Protein AF-G2KRS4-F1 (afdb_monomer)

Mean predicted aligned error: 3.56 Å

Organism: Micavibrio aeruginosavorus (strain ARL-13) (NCBI:txid856793)

Sequence (97 aa):
MRYNSTIKNMEFYDGVNWYGFGLGLGLGGCPSSSEGTMEFDGILNTYRLCNGTVWITLIGLPTLALCSKVGAIDYRSNTFMYCDGLLWMNLKGAIVS

Solvent-accessible surface area (backbone atoms only — not comparable to full-atom values): 5243 Å² total; per-residue (Å²): 114,49,68,38,80,87,82,48,43,48,31,37,70,54,86,85,52,38,25,28,48,19,66,58,56,76,58,62,77,34,62,53,91,42,44,70,41,71,48,72,38,82,87,80,39,36,43,29,35,20,54,37,51,30,23,28,36,37,51,46,50,78,50,96,47,75,36,83,53,59,70,42,73,50,77,56,95,69,34,48,28,35,18,50,50,54,32,31,19,36,28,69,38,56,80,48,134

Radius of gyration: 12.83 Å; Cα contacts (8 Å, |Δi|>4): 244; chains: 1; bounding box: 34×32×32 Å

Structure (mmCIF, N/CA/C/O backbone):
data_AF-G2KRS4-F1
#
_entry.id   AF-G2KRS4-F1
#
loop_
_atom_site.group_PDB
_atom_site.id
_atom_site.type_symbol
_atom_site.label_atom_id
_atom_site.label_alt_id
_atom_site.label_comp_id
_atom_site.label_asym_id
_atom_site.label_entity_id
_atom_site.label_seq_id
_atom_site.pdbx_PDB_ins_code
_atom_site.Cartn_x
_atom_site.Cartn_y
_atom_site.Cartn_z
_atom_site.occupancy
_atom_site.B_iso_or_equiv
_atom_site.auth_seq_id
_atom_site.auth_comp_id
_atom_site.auth_asym_id
_atom_site.auth_atom_id
_atom_site.pdbx_PDB_model_num
ATOM 1 N N . MET A 1 1 ? 4.128 -3.676 8.449 1.00 90.19 1 MET A N 1
ATOM 2 C CA . MET A 1 1 ? 4.117 -3.871 6.983 1.00 90.19 1 MET A CA 1
ATOM 3 C C . MET A 1 1 ? 5.500 -4.322 6.538 1.00 90.19 1 MET A C 1
ATOM 5 O O . MET A 1 1 ? 6.463 -3.929 7.188 1.00 90.19 1 MET A O 1
ATOM 9 N N . ARG A 1 2 ? 5.608 -5.120 5.475 1.00 93.25 2 ARG A N 1
ATOM 10 C CA . ARG A 1 2 ? 6.874 -5.462 4.806 1.00 93.25 2 ARG A CA 1
ATOM 11 C C . ARG A 1 2 ? 6.637 -5.658 3.310 1.00 93.25 2 ARG A C 1
ATOM 13 O O . ARG A 1 2 ? 5.506 -5.905 2.905 1.00 93.25 2 ARG A O 1
ATOM 20 N N . TYR A 1 3 ? 7.697 -5.564 2.519 1.00 92.88 3 TYR A N 1
ATOM 21 C CA . TYR A 1 3 ? 7.673 -5.990 1.124 1.00 92.88 3 TYR A CA 1
ATOM 22 C C . TYR A 1 3 ? 8.064 -7.468 1.029 1.00 92.88 3 TYR A C 1
ATOM 24 O O . TYR A 1 3 ? 9.064 -7.881 1.618 1.00 92.88 3 TYR A O 1
ATOM 32 N N . ASN A 1 4 ? 7.286 -8.253 0.289 1.00 92.94 4 ASN A N 1
ATOM 33 C CA . ASN A 1 4 ? 7.566 -9.649 -0.013 1.00 92.94 4 ASN A CA 1
ATOM 34 C C . ASN A 1 4 ? 8.112 -9.761 -1.434 1.00 92.94 4 ASN A C 1
ATOM 36 O O . ASN A 1 4 ? 7.368 -9.648 -2.407 1.00 92.94 4 ASN A O 1
ATOM 40 N N . SER A 1 5 ? 9.413 -10.008 -1.560 1.00 91.50 5 SER A N 1
ATOM 41 C CA . SER A 1 5 ? 10.082 -10.097 -2.859 1.00 91.50 5 SER A CA 1
ATOM 42 C C . SER A 1 5 ? 9.764 -11.377 -3.638 1.00 91.50 5 SER A C 1
ATOM 44 O O . SER A 1 5 ? 10.053 -11.424 -4.834 1.00 91.50 5 SER A O 1
ATOM 46 N N . THR A 1 6 ? 9.159 -12.388 -3.003 1.00 90.75 6 THR A N 1
ATOM 47 C CA . THR A 1 6 ? 8.731 -13.635 -3.658 1.00 90.75 6 THR A CA 1
ATOM 48 C C . THR A 1 6 ? 7.436 -13.422 -4.430 1.00 90.75 6 THR A C 1
ATOM 50 O O . THR A 1 6 ? 7.363 -13.757 -5.608 1.00 90.75 6 THR A O 1
ATOM 53 N N . ILE A 1 7 ? 6.426 -12.820 -3.792 1.00 89.06 7 ILE A N 1
ATOM 54 C CA . ILE A 1 7 ? 5.132 -12.515 -4.434 1.00 89.06 7 ILE A CA 1
ATOM 55 C C . ILE A 1 7 ? 5.065 -11.094 -5.009 1.00 89.06 7 ILE A C 1
ATOM 57 O O . ILE A 1 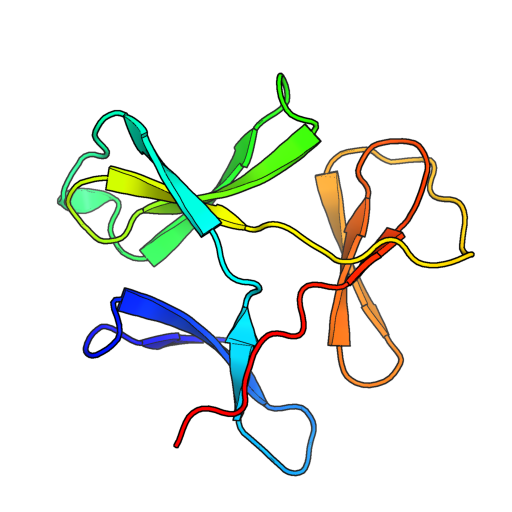7 ? 4.032 -10.691 -5.537 1.00 89.06 7 ILE A O 1
ATOM 61 N N . LYS A 1 8 ? 6.158 -10.333 -4.883 1.00 90.94 8 LYS A N 1
ATOM 62 C CA . LYS A 1 8 ? 6.317 -8.950 -5.346 1.00 90.94 8 LYS A CA 1
ATOM 63 C C . LYS A 1 8 ? 5.187 -8.018 -4.890 1.00 90.94 8 LYS A C 1
ATOM 65 O O . LYS A 1 8 ? 4.661 -7.230 -5.675 1.00 90.94 8 LYS A O 1
ATOM 70 N N . ASN A 1 9 ? 4.805 -8.120 -3.615 1.00 91.19 9 ASN A N 1
ATOM 71 C CA . ASN A 1 9 ? 3.711 -7.341 -3.031 1.00 91.19 9 ASN A CA 1
ATOM 72 C C . ASN A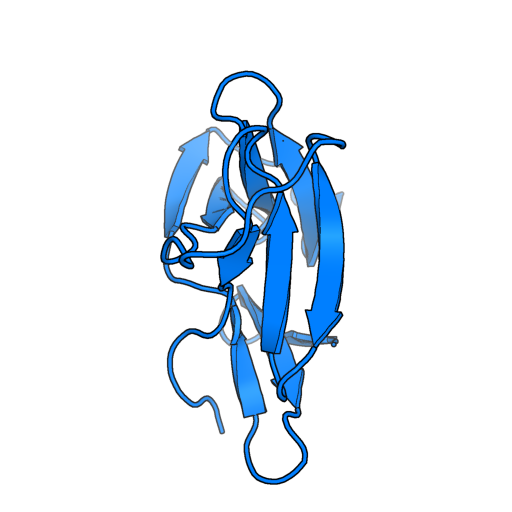 1 9 ? 4.057 -6.824 -1.624 1.00 91.19 9 ASN A C 1
ATOM 74 O O . ASN A 1 9 ? 4.903 -7.389 -0.931 1.00 91.19 9 ASN A O 1
ATOM 78 N N . MET A 1 10 ? 3.385 -5.759 -1.189 1.00 92.75 10 MET A N 1
ATOM 79 C CA . MET A 1 10 ? 3.376 -5.337 0.208 1.00 92.75 10 MET A CA 1
ATOM 80 C C . MET A 1 10 ? 2.444 -6.237 1.009 1.00 92.75 10 MET A C 1
ATOM 82 O O . MET A 1 10 ? 1.372 -6.612 0.543 1.00 92.75 10 MET A O 1
ATOM 86 N N . GLU A 1 11 ? 2.832 -6.550 2.237 1.00 93.75 11 GLU A N 1
ATOM 87 C CA . GLU A 1 11 ? 2.019 -7.320 3.168 1.00 93.75 11 GLU A CA 1
ATOM 88 C C . GLU A 1 11 ? 2.034 -6.709 4.574 1.00 93.75 11 GLU A C 1
ATOM 90 O O . GLU A 1 11 ? 2.971 -6.013 4.993 1.00 93.75 11 GLU A O 1
ATOM 95 N N . PHE A 1 12 ? 0.969 -6.949 5.329 1.00 93.38 12 PHE A N 1
ATOM 96 C CA . PHE A 1 12 ? 0.857 -6.553 6.724 1.00 93.38 12 PHE A CA 1
ATOM 97 C C . PHE A 1 12 ? 0.296 -7.680 7.579 1.00 93.38 12 PHE A C 1
ATOM 99 O O . PHE A 1 12 ? -0.517 -8.478 7.127 1.00 93.38 12 PHE A O 1
ATOM 106 N N . TYR A 1 13 ? 0.736 -7.714 8.833 1.00 93.38 13 TYR A N 1
ATOM 107 C CA . TYR A 1 13 ? 0.218 -8.628 9.835 1.00 93.38 13 TYR A CA 1
ATOM 108 C C . TYR A 1 13 ? -0.925 -7.956 10.586 1.00 93.38 13 TYR A C 1
ATOM 110 O O . TYR A 1 13 ? -0.748 -6.851 11.103 1.00 93.38 13 TYR A O 1
ATOM 118 N N . ASP A 1 14 ? -2.082 -8.609 10.647 1.00 90.69 14 ASP A N 1
ATOM 119 C CA . ASP A 1 14 ? -3.279 -8.059 11.293 1.00 90.69 14 ASP A CA 1
ATOM 120 C C . ASP A 1 14 ? -3.424 -8.457 12.773 1.00 90.69 14 ASP A C 1
ATOM 122 O O . ASP A 1 14 ? -4.421 -8.125 13.413 1.00 90.69 14 ASP A O 1
ATOM 126 N N . GLY A 1 15 ? -2.431 -9.172 13.312 1.00 89.81 15 GLY A N 1
ATOM 127 C CA . GLY A 1 15 ? -2.466 -9.780 14.643 1.00 89.81 15 GLY A CA 1
ATOM 128 C C . GLY A 1 15 ? -2.689 -11.294 14.614 1.00 89.81 15 GLY A C 1
ATOM 129 O O . GLY A 1 15 ? -2.330 -11.958 15.586 1.00 89.81 15 GLY A O 1
ATOM 130 N N . VAL A 1 16 ? -3.206 -11.840 13.506 1.00 92.44 16 VAL A N 1
ATOM 131 C CA . VAL A 1 16 ? -3.494 -13.275 13.333 1.00 92.44 16 VAL A CA 1
ATOM 132 C C . VAL A 1 16 ? -2.888 -13.830 12.045 1.00 92.44 16 VAL A C 1
ATOM 134 O O . VAL A 1 16 ? -2.238 -14.870 12.078 1.00 92.44 16 VAL A O 1
ATOM 137 N N . ASN A 1 17 ? -3.081 -13.152 10.913 1.00 93.69 17 ASN A N 1
ATOM 138 C CA . ASN A 1 17 ? -2.582 -13.591 9.612 1.00 93.69 17 ASN A CA 1
ATOM 139 C C . ASN A 1 17 ? -1.817 -12.468 8.909 1.00 93.69 17 ASN A C 1
ATOM 141 O O . ASN A 1 17 ? -2.024 -11.277 9.169 1.00 93.69 17 ASN A O 1
ATOM 145 N N . TRP A 1 18 ? -0.950 -12.858 7.979 1.00 93.69 18 TRP A N 1
ATOM 146 C CA . TRP A 1 18 ? -0.380 -11.937 7.005 1.00 93.69 18 TRP A CA 1
ATOM 147 C C . TRP A 1 18 ? -1.356 -11.749 5.844 1.00 93.69 18 TRP A C 1
ATOM 149 O O . TRP A 1 18 ? -1.945 -12.703 5.340 1.00 93.69 18 TRP A O 1
ATOM 159 N N . TYR A 1 19 ? -1.545 -10.500 5.434 1.00 93.56 19 TYR A N 1
ATOM 160 C CA . TYR A 1 19 ? -2.381 -10.111 4.307 1.00 93.56 19 TYR A CA 1
ATOM 161 C C . TYR A 1 19 ? -1.548 -9.335 3.305 1.00 93.56 19 TYR A C 1
ATOM 163 O O . TYR A 1 19 ? -0.835 -8.404 3.681 1.00 93.56 19 TYR A O 1
ATOM 171 N N . GLY A 1 20 ? -1.685 -9.679 2.028 1.00 92.62 20 GLY A N 1
ATOM 172 C CA . GLY A 1 20 ? -1.206 -8.830 0.949 1.00 92.62 20 GLY A CA 1
ATOM 173 C C . GLY A 1 20 ? -2.019 -7.539 0.896 1.00 92.62 20 GLY A C 1
ATOM 174 O O . GLY A 1 20 ? -3.195 -7.509 1.268 1.00 92.62 20 GLY A O 1
ATOM 175 N N . PHE A 1 21 ? -1.402 -6.467 0.417 1.00 91.75 21 PHE A N 1
ATOM 176 C CA . PHE A 1 21 ? -2.135 -5.269 0.037 1.00 91.75 21 PHE A CA 1
ATOM 177 C C . PHE A 1 21 ? -3.006 -5.591 -1.190 1.00 91.75 21 PHE A C 1
ATOM 179 O O . PHE A 1 21 ? -2.696 -6.518 -1.948 1.00 91.75 21 PHE A O 1
ATOM 186 N N . GLY A 1 22 ? -4.119 -4.863 -1.335 1.00 81.25 22 GLY A N 1
ATOM 187 C CA . GLY A 1 22 ? -5.147 -5.066 -2.361 1.00 81.25 22 GLY A CA 1
ATOM 188 C C . GLY A 1 22 ? -4.592 -5.327 -3.766 1.00 81.25 22 GLY A C 1
ATOM 189 O O . GLY A 1 22 ? -3.524 -4.838 -4.134 1.00 81.25 22 GLY A O 1
ATOM 190 N N . LEU A 1 23 ? -5.320 -6.132 -4.546 1.00 73.19 23 LEU A N 1
ATOM 191 C CA . LEU A 1 23 ? -4.919 -6.512 -5.902 1.00 73.19 23 LEU A CA 1
ATOM 192 C C . LEU A 1 23 ? -4.891 -5.295 -6.829 1.00 73.19 23 LEU A C 1
ATOM 194 O O . LEU A 1 23 ? -5.652 -4.342 -6.656 1.00 73.19 23 LEU A O 1
ATOM 198 N N . GLY A 1 24 ? -4.020 -5.357 -7.832 1.00 76.50 24 GLY A N 1
ATOM 199 C CA . GLY A 1 24 ? -3.756 -4.225 -8.697 1.00 76.50 24 GLY A CA 1
ATOM 200 C C . GLY A 1 24 ? -3.506 -4.565 -10.148 1.00 76.50 24 GLY A C 1
ATOM 201 O O . GLY A 1 24 ? -3.159 -5.692 -10.494 1.00 76.50 24 GLY A O 1
ATOM 202 N N . LEU A 1 25 ? -3.666 -3.554 -10.996 1.00 81.88 25 LEU A N 1
ATOM 203 C CA . LEU A 1 25 ? -3.310 -3.617 -12.408 1.00 81.88 25 LEU A CA 1
ATOM 204 C C . LEU A 1 25 ? -1.907 -3.040 -12.595 1.00 81.88 25 LEU A C 1
ATOM 206 O O . LEU A 1 25 ? -1.580 -2.001 -12.021 1.00 81.88 25 LEU A O 1
ATOM 210 N N . GLY A 1 26 ? -1.082 -3.719 -13.393 1.00 84.88 26 GLY A N 1
ATOM 211 C CA . GLY A 1 26 ? 0.232 -3.214 -13.781 1.00 84.88 26 GLY A CA 1
ATOM 212 C C . GLY A 1 26 ? 0.098 -2.108 -14.821 1.00 84.88 26 GLY A C 1
ATOM 213 O O . GLY A 1 26 ? -0.339 -2.373 -15.939 1.00 84.88 26 GLY A O 1
ATOM 214 N N . LEU A 1 27 ? 0.472 -0.882 -14.460 1.00 81.12 27 LEU A N 1
ATOM 215 C CA . LEU A 1 27 ? 0.377 0.304 -15.306 1.00 81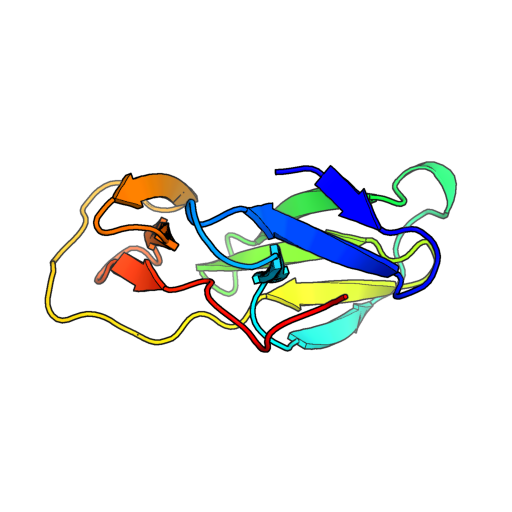.12 27 LEU A CA 1
ATOM 216 C C . LEU A 1 27 ? 1.736 0.999 -15.400 1.00 81.12 27 LEU A C 1
ATOM 218 O O . LEU A 1 27 ? 2.201 1.624 -14.452 1.00 81.12 27 LEU A O 1
ATOM 222 N N . GLY A 1 28 ? 2.351 0.934 -16.581 1.00 84.25 28 GLY A N 1
ATOM 223 C CA . GLY A 1 28 ? 3.625 1.600 -16.849 1.00 84.25 28 GLY A CA 1
ATOM 224 C C . GLY A 1 28 ? 4.827 0.944 -16.160 1.00 84.25 28 GLY A C 1
ATOM 225 O O . GLY A 1 28 ? 4.711 0.216 -15.173 1.00 84.25 28 GLY A O 1
ATOM 226 N N . GLY A 1 29 ? 6.011 1.185 -16.722 1.00 90.81 29 GLY A N 1
ATOM 227 C CA . GLY A 1 29 ? 7.263 0.676 -16.169 1.00 90.81 29 GLY A CA 1
ATOM 228 C C . GLY A 1 29 ? 7.666 1.411 -14.891 1.00 90.81 29 GLY A C 1
ATOM 229 O O . GLY A 1 29 ? 7.459 2.620 -14.777 1.00 90.81 29 GLY A O 1
ATOM 230 N N . CYS A 1 30 ? 8.282 0.692 -13.956 1.00 92.50 30 CYS A N 1
ATOM 231 C CA . CYS A 1 30 ? 8.987 1.282 -12.822 1.00 92.50 30 CYS A CA 1
ATOM 232 C C . CYS A 1 30 ? 10.480 0.923 -12.886 1.00 92.50 30 CYS A C 1
ATOM 234 O O . CYS A 1 30 ? 10.819 -0.170 -13.350 1.00 92.50 30 CYS A O 1
ATOM 236 N N . PRO A 1 31 ? 11.395 1.810 -12.450 1.00 90.56 31 PRO A N 1
ATOM 237 C CA . PRO A 1 31 ? 12.805 1.456 -12.327 1.00 90.56 31 PRO A CA 1
ATOM 238 C C . PRO A 1 31 ? 12.970 0.267 -11.376 1.00 90.56 31 PRO A C 1
ATOM 240 O O . PRO A 1 31 ? 12.384 0.258 -10.295 1.00 90.56 31 PRO A O 1
ATOM 243 N N . SER A 1 32 ? 13.801 -0.715 -11.731 1.00 85.38 32 SER A N 1
ATOM 244 C CA . SER A 1 32 ? 14.050 -1.877 -10.862 1.00 85.38 32 SER A CA 1
ATOM 245 C C . SER A 1 32 ? 14.665 -1.487 -9.515 1.00 85.38 32 SER A C 1
ATOM 247 O O . SER A 1 32 ? 14.388 -2.119 -8.502 1.00 85.38 32 SER A O 1
ATOM 249 N N . SER A 1 33 ? 15.431 -0.392 -9.471 1.00 90.44 33 SER A N 1
ATOM 250 C CA . SER A 1 33 ? 15.953 0.200 -8.234 1.00 90.44 33 SER A CA 1
ATOM 251 C C . SER A 1 33 ? 14.869 0.737 -7.293 1.00 90.44 33 SER A C 1
ATOM 253 O O . SER A 1 33 ? 15.159 1.001 -6.130 1.00 90.44 33 SER A O 1
ATOM 255 N N . SER A 1 34 ? 13.637 0.902 -7.777 1.00 93.12 34 SER A N 1
ATOM 256 C CA . SER A 1 34 ? 12.477 1.330 -6.994 1.00 93.12 34 SER A CA 1
ATOM 257 C C . SER A 1 34 ? 11.619 0.154 -6.517 1.00 93.12 34 SER A C 1
ATOM 259 O O . SER A 1 34 ? 10.554 0.390 -5.949 1.00 93.12 34 SER A O 1
ATOM 261 N N . GLU A 1 35 ? 12.041 -1.100 -6.720 1.00 94.38 35 GLU A N 1
ATOM 262 C CA . GLU A 1 35 ? 11.302 -2.274 -6.244 1.00 94.38 35 GLU A CA 1
ATOM 263 C C . GLU A 1 35 ? 10.946 -2.165 -4.749 1.00 94.38 35 GLU A C 1
ATOM 265 O O . GLU A 1 35 ? 11.770 -1.790 -3.917 1.00 94.38 35 GLU A O 1
ATOM 270 N N . GLY A 1 36 ? 9.695 -2.487 -4.409 1.00 92.88 36 GLY A N 1
ATOM 271 C CA . GLY A 1 36 ? 9.172 -2.396 -3.046 1.00 92.88 36 GLY A CA 1
ATOM 272 C C . GLY A 1 36 ? 8.798 -0.977 -2.607 1.00 92.88 36 GLY A C 1
ATOM 273 O O . GLY A 1 36 ? 8.283 -0.795 -1.504 1.00 92.88 36 GLY A O 1
ATOM 274 N N . THR A 1 37 ? 9.005 0.029 -3.462 1.00 94.19 37 THR A N 1
ATOM 275 C CA . THR A 1 37 ? 8.550 1.401 -3.211 1.00 94.19 37 THR A CA 1
ATOM 276 C C . THR A 1 37 ? 7.050 1.506 -3.435 1.00 94.19 37 THR A C 1
ATOM 278 O O . THR A 1 37 ? 6.534 1.046 -4.454 1.00 94.19 37 THR A O 1
ATOM 281 N N . MET A 1 38 ? 6.364 2.158 -2.500 1.00 93.12 38 MET A N 1
ATOM 282 C CA . MET A 1 38 ? 4.950 2.493 -2.606 1.00 93.12 38 MET A CA 1
ATOM 283 C C . MET A 1 38 ? 4.788 4.013 -2.656 1.00 93.12 38 MET A C 1
ATOM 285 O O . MET A 1 38 ? 5.343 4.722 -1.818 1.00 93.12 38 MET A O 1
ATOM 289 N N . GLU A 1 39 ? 4.012 4.513 -3.613 1.00 93.88 39 GLU A N 1
ATOM 290 C CA . GLU A 1 39 ? 3.775 5.946 -3.794 1.00 93.88 39 GLU A CA 1
ATOM 291 C C . GLU A 1 39 ? 2.318 6.245 -4.138 1.00 93.88 39 GLU A C 1
ATOM 293 O O . GLU A 1 39 ? 1.588 5.381 -4.627 1.00 93.88 39 GLU A O 1
ATOM 298 N N . PHE A 1 40 ? 1.887 7.469 -3.844 1.00 94.19 40 PHE A N 1
ATOM 299 C CA . PHE A 1 40 ? 0.530 7.908 -4.129 1.00 94.19 40 PHE A CA 1
ATOM 300 C C . PHE A 1 40 ? 0.445 8.497 -5.538 1.00 94.19 40 PHE A C 1
ATOM 302 O O . PHE A 1 40 ? 1.168 9.435 -5.873 1.00 94.19 40 PHE A O 1
ATOM 309 N N . ASP A 1 41 ? -0.462 7.964 -6.347 1.00 93.25 41 ASP A N 1
ATOM 310 C CA . ASP A 1 41 ? -0.808 8.486 -7.660 1.00 93.25 41 ASP A CA 1
ATOM 311 C C . ASP A 1 41 ? -1.939 9.510 -7.517 1.00 93.25 41 ASP A C 1
ATOM 313 O O . ASP A 1 41 ? -3.097 9.152 -7.299 1.00 93.25 41 ASP A O 1
ATOM 317 N N . GLY A 1 42 ? -1.601 10.793 -7.643 1.00 91.81 42 GLY A N 1
ATOM 318 C CA . GLY A 1 42 ? -2.566 11.889 -7.532 1.00 91.81 42 GLY A CA 1
ATOM 319 C C . GLY A 1 42 ? -3.534 12.025 -8.711 1.00 91.81 42 GLY A C 1
ATOM 320 O O . GLY A 1 42 ? -4.473 12.807 -8.615 1.00 91.81 42 GLY A O 1
ATOM 321 N N . ILE A 1 43 ? -3.328 11.301 -9.818 1.00 90.62 43 ILE A N 1
ATOM 322 C CA . ILE A 1 43 ? -4.256 11.305 -10.961 1.00 90.62 43 ILE A CA 1
ATOM 323 C C . ILE A 1 43 ? -5.398 10.329 -10.690 1.00 90.62 43 ILE A C 1
ATOM 325 O O . ILE A 1 43 ? -6.565 10.665 -10.880 1.00 90.62 43 ILE A O 1
ATOM 329 N N . LEU A 1 44 ? -5.057 9.120 -10.240 1.00 90.56 44 LEU A N 1
ATOM 330 C CA . LEU A 1 44 ? -6.033 8.072 -9.930 1.00 90.56 44 LEU A CA 1
ATOM 331 C C . LEU A 1 44 ? -6.535 8.126 -8.481 1.00 90.56 44 LEU A C 1
ATOM 333 O O . LEU A 1 44 ? -7.487 7.430 -8.143 1.00 90.56 44 LEU A O 1
ATOM 337 N N . ASN A 1 45 ? -5.907 8.945 -7.634 1.00 93.81 45 ASN A N 1
ATOM 338 C CA . ASN A 1 45 ? -6.102 8.986 -6.187 1.00 93.81 45 ASN A CA 1
ATOM 339 C C . ASN A 1 45 ? -5.941 7.614 -5.513 1.00 93.81 45 ASN A C 1
ATOM 341 O O . ASN A 1 45 ? -6.692 7.248 -4.612 1.00 93.81 45 ASN A O 1
ATOM 345 N N . THR A 1 46 ? -4.945 6.844 -5.945 1.00 93.25 46 THR A N 1
ATOM 346 C CA . THR A 1 46 ? -4.663 5.481 -5.465 1.00 93.25 46 THR A CA 1
ATOM 34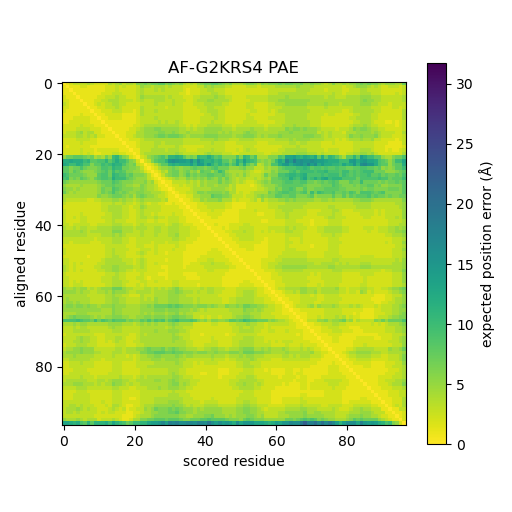7 C C . THR A 1 46 ? -3.194 5.334 -5.106 1.00 93.25 46 THR A C 1
ATOM 349 O O . THR A 1 46 ? -2.350 6.033 -5.657 1.00 93.25 46 THR A O 1
ATOM 352 N N . TYR A 1 47 ? -2.851 4.369 -4.257 1.00 93.94 47 TYR A N 1
ATOM 353 C CA . TYR A 1 47 ? -1.453 3.971 -4.104 1.00 93.94 47 TYR A CA 1
ATOM 354 C C . TYR A 1 47 ? -1.012 3.034 -5.224 1.00 93.94 47 TYR A C 1
ATOM 356 O O . TYR A 1 47 ? -1.809 2.256 -5.733 1.00 93.94 47 TYR A O 1
ATOM 364 N N . ARG A 1 48 ? 0.269 3.073 -5.584 1.00 93.88 48 ARG A N 1
ATOM 365 C CA . ARG A 1 48 ? 0.905 2.113 -6.491 1.00 93.88 48 ARG A CA 1
ATOM 366 C C . ARG A 1 48 ? 2.211 1.589 -5.906 1.00 93.88 48 ARG A C 1
ATOM 368 O O . ARG A 1 48 ? 2.899 2.306 -5.185 1.00 93.88 48 ARG A O 1
ATOM 375 N N . LEU A 1 49 ? 2.534 0.335 -6.204 1.00 94.25 49 LEU A N 1
ATOM 376 C CA . LEU A 1 49 ? 3.710 -0.395 -5.730 1.00 94.25 49 LEU A CA 1
ATOM 377 C C . LEU A 1 49 ? 4.585 -0.801 -6.914 1.00 94.25 49 LEU A C 1
ATOM 379 O O . LEU A 1 49 ? 4.096 -1.439 -7.840 1.00 94.25 49 LEU A O 1
ATOM 383 N N . CYS A 1 50 ? 5.879 -0.499 -6.888 1.00 94.88 50 CYS A N 1
ATOM 384 C CA . CYS A 1 50 ? 6.794 -1.005 -7.908 1.00 94.88 50 CYS A CA 1
ATOM 385 C C . CYS A 1 50 ? 7.186 -2.451 -7.588 1.00 94.88 50 CYS A C 1
ATOM 387 O O . CYS A 1 50 ? 7.793 -2.724 -6.552 1.00 94.88 50 CYS A O 1
ATOM 389 N N . ASN A 1 51 ? 6.884 -3.375 -8.500 1.00 92.62 51 ASN A N 1
ATOM 390 C CA . ASN A 1 51 ? 7.234 -4.795 -8.364 1.00 92.62 51 ASN A CA 1
ATOM 391 C C . ASN A 1 51 ? 8.637 -5.139 -8.914 1.00 92.62 51 ASN A C 1
ATOM 393 O O . ASN A 1 51 ? 8.977 -6.311 -9.065 1.00 92.62 51 ASN A O 1
ATOM 397 N N . GLY A 1 52 ? 9.424 -4.113 -9.260 1.00 92.62 52 GLY A N 1
ATOM 398 C CA . GLY A 1 52 ? 10.741 -4.224 -9.893 1.00 92.62 52 GLY A CA 1
ATOM 399 C C . GLY A 1 52 ? 10.716 -4.163 -11.423 1.00 92.62 52 GLY A C 1
ATOM 400 O O . GLY A 1 52 ? 11.771 -4.172 -12.054 1.00 92.62 52 GLY A O 1
ATOM 401 N N . THR A 1 53 ? 9.537 -4.092 -12.045 1.00 92.69 53 THR A N 1
ATOM 402 C CA . THR A 1 53 ? 9.397 -3.917 -13.503 1.00 92.69 53 THR A CA 1
ATOM 403 C C . THR A 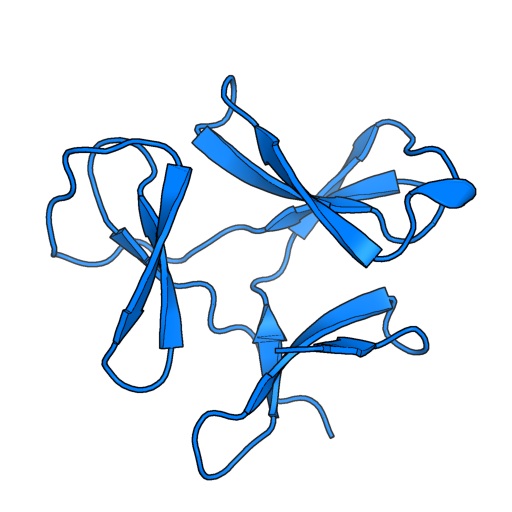1 53 ? 8.265 -2.963 -13.870 1.00 92.69 53 THR A C 1
ATOM 405 O O . THR A 1 53 ? 8.427 -2.128 -14.758 1.00 92.69 53 THR A O 1
ATOM 408 N N . VAL A 1 54 ? 7.124 -3.056 -13.189 1.00 93.81 54 VAL A N 1
ATOM 409 C CA . VAL A 1 54 ? 5.939 -2.223 -13.420 1.00 93.81 54 VAL A CA 1
ATOM 410 C C . VAL A 1 54 ? 5.368 -1.691 -12.109 1.00 93.81 54 VAL A C 1
ATOM 412 O O . VAL A 1 54 ? 5.531 -2.300 -11.047 1.00 93.81 54 VAL A O 1
ATOM 415 N N . TRP A 1 55 ? 4.669 -0.560 -12.188 1.00 93.75 55 TRP A N 1
ATOM 416 C CA . TRP A 1 55 ? 3.860 -0.070 -11.077 1.00 93.75 55 TRP A CA 1
ATOM 417 C C . TRP A 1 55 ? 2.540 -0.837 -11.016 1.00 93.75 55 TRP A C 1
ATOM 419 O O . TRP A 1 55 ? 1.797 -0.884 -11.990 1.00 93.75 55 TRP A O 1
ATOM 429 N N . ILE A 1 56 ? 2.238 -1.431 -9.868 1.00 93.06 56 ILE A N 1
ATOM 430 C CA . ILE A 1 56 ? 0.984 -2.119 -9.575 1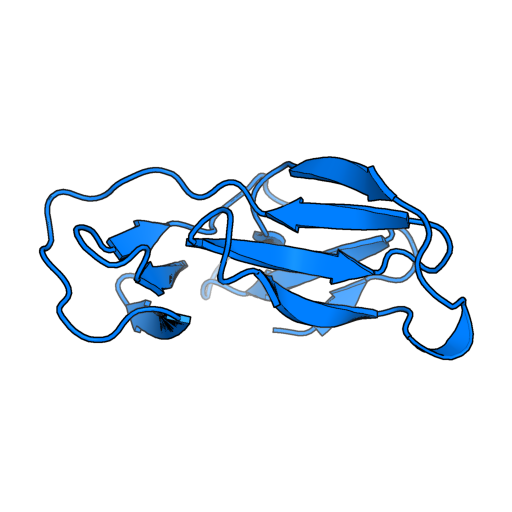.00 93.06 56 ILE A CA 1
ATOM 431 C C . ILE A 1 56 ? 0.095 -1.172 -8.776 1.00 93.06 56 ILE A C 1
ATOM 433 O O . ILE A 1 56 ? 0.417 -0.847 -7.634 1.00 93.06 56 ILE A O 1
ATOM 437 N N . THR A 1 57 ? -1.022 -0.727 -9.346 1.00 93.12 57 THR A N 1
ATOM 438 C CA . THR A 1 57 ? -1.977 0.137 -8.635 1.00 93.12 57 THR A CA 1
ATOM 439 C C . THR A 1 57 ? -2.724 -0.652 -7.569 1.00 93.12 57 THR A C 1
ATOM 441 O O . THR A 1 57 ? -3.463 -1.565 -7.900 1.00 93.12 57 THR A O 1
ATOM 444 N N . LEU A 1 58 ? -2.591 -0.288 -6.301 1.00 92.50 58 LEU A N 1
ATOM 445 C CA . LEU A 1 58 ? -3.274 -0.922 -5.179 1.00 92.50 58 LEU A CA 1
ATOM 446 C C . LEU A 1 58 ? -4.726 -0.440 -5.115 1.00 92.50 58 LEU A C 1
ATOM 448 O O . LEU A 1 58 ? -5.003 0.682 -4.684 1.00 92.50 58 LEU A O 1
ATOM 452 N N . ILE A 1 59 ? -5.656 -1.293 -5.543 1.00 88.12 59 ILE A N 1
ATOM 453 C CA . ILE A 1 59 ? -7.084 -0.972 -5.533 1.00 88.12 59 ILE A CA 1
ATOM 454 C C . ILE A 1 59 ? -7.641 -1.315 -4.152 1.00 88.12 59 ILE A C 1
ATOM 456 O O . ILE A 1 59 ? -7.739 -2.485 -3.776 1.00 88.12 59 ILE A O 1
ATOM 460 N N . GLY A 1 60 ? -7.990 -0.283 -3.384 1.00 89.25 60 GLY A N 1
ATOM 461 C CA . GLY A 1 60 ? -8.669 -0.459 -2.106 1.00 89.25 60 GLY A CA 1
ATOM 462 C C . GLY A 1 60 ? -10.179 -0.648 -2.268 1.00 89.25 60 GLY A C 1
ATOM 463 O O . GLY A 1 60 ? -10.778 -0.195 -3.242 1.00 89.25 60 GLY A 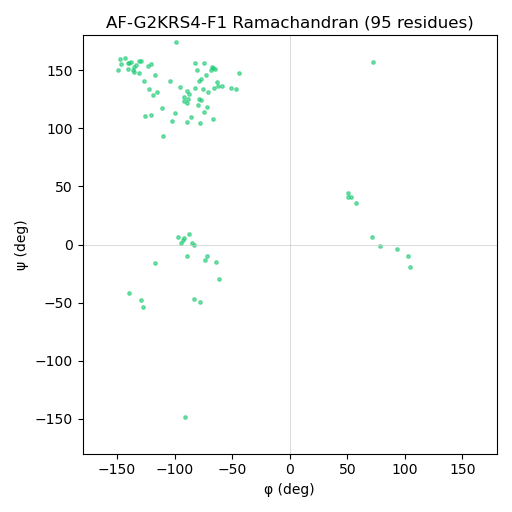O 1
ATOM 464 N N . LEU A 1 61 ? -10.813 -1.289 -1.287 1.00 91.69 61 LEU A N 1
ATOM 465 C CA . LE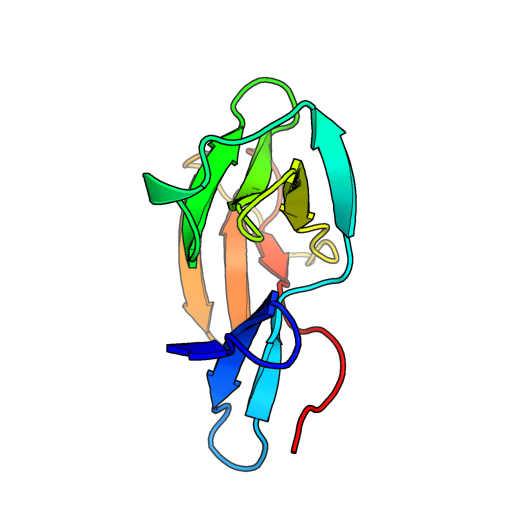U A 1 61 ? -12.274 -1.350 -1.198 1.00 91.69 61 LEU A CA 1
ATOM 466 C C . LEU A 1 61 ? -12.803 -0.131 -0.430 1.00 91.69 61 LEU A C 1
ATOM 468 O O . LEU A 1 61 ? -12.319 0.125 0.676 1.00 91.69 61 LEU A O 1
ATOM 472 N N . PRO A 1 62 ? -13.792 0.611 -0.955 1.00 93.44 62 PRO A N 1
ATOM 473 C CA . PRO A 1 62 ? -14.318 1.782 -0.269 1.00 93.44 62 PRO A CA 1
ATOM 474 C C . PRO A 1 62 ? -14.973 1.399 1.057 1.00 93.44 62 PRO A C 1
ATOM 476 O O . PRO A 1 62 ? -15.683 0.399 1.168 1.00 93.44 62 PRO A O 1
ATOM 479 N N . THR A 1 63 ? -14.740 2.220 2.074 1.00 93.75 63 THR A N 1
ATOM 480 C CA . THR A 1 63 ? -15.450 2.158 3.355 1.00 93.75 63 THR A CA 1
ATOM 481 C C . THR A 1 63 ? -16.562 3.208 3.394 1.00 93.75 63 THR A C 1
ATOM 483 O O . THR A 1 63 ? -16.671 4.048 2.508 1.00 93.75 63 THR A O 1
ATOM 486 N N . LEU A 1 64 ? -17.379 3.201 4.451 1.00 93.75 64 LEU A N 1
ATOM 487 C CA . LEU A 1 64 ? -18.388 4.244 4.693 1.00 93.75 64 LEU A CA 1
ATOM 488 C C . LEU A 1 64 ? -17.823 5.478 5.422 1.00 93.75 64 LEU A C 1
ATOM 490 O O . LEU A 1 64 ? -18.570 6.398 5.747 1.00 93.75 64 LEU A O 1
ATOM 494 N N . ALA A 1 65 ? -16.523 5.494 5.731 1.00 94.69 65 ALA A N 1
ATOM 495 C CA . ALA A 1 65 ? -15.899 6.578 6.474 1.00 94.69 65 ALA A CA 1
ATOM 496 C C . ALA A 1 65 ? -15.346 7.640 5.516 1.00 94.69 65 ALA A C 1
ATOM 498 O O . ALA A 1 65 ? -14.490 7.343 4.682 1.00 94.69 65 ALA A O 1
ATOM 499 N N . LEU A 1 66 ? -15.792 8.887 5.689 1.00 96.56 66 LEU A N 1
ATOM 500 C CA . LEU A 1 66 ? -15.267 10.032 4.947 1.00 96.56 66 LEU A CA 1
ATOM 501 C C . LEU A 1 66 ? -13.824 10.350 5.354 1.00 96.56 66 LEU A C 1
ATOM 503 O O . LEU A 1 66 ? -13.411 10.148 6.503 1.00 96.56 66 LEU A O 1
ATOM 507 N N . CYS A 1 67 ? -13.069 10.894 4.408 1.00 95.88 67 CYS A N 1
ATOM 508 C CA . CYS A 1 67 ? -11.712 11.371 4.620 1.00 95.88 67 CYS A CA 1
ATOM 509 C C . CYS A 1 67 ? -11.512 12.727 3.931 1.00 95.88 67 CYS A C 1
ATOM 511 O O . CYS A 1 67 ? -12.171 13.028 2.943 1.00 95.88 67 CYS A O 1
ATOM 513 N N . SER A 1 68 ? -10.627 13.568 4.470 1.00 92.00 68 SER A N 1
ATOM 514 C CA . SER A 1 68 ? -10.393 14.927 3.945 1.00 92.00 68 SER A CA 1
ATOM 515 C C . SER A 1 68 ? -8.976 15.159 3.426 1.00 92.00 68 SER A C 1
ATOM 517 O O . SER A 1 68 ? -8.732 16.124 2.706 1.00 92.00 68 SER A O 1
ATOM 519 N N . LYS A 1 69 ? -8.025 14.288 3.778 1.00 96.12 69 LYS A N 1
ATOM 520 C CA . LYS A 1 69 ? -6.621 14.410 3.380 1.00 96.12 69 LYS A CA 1
ATOM 521 C C . LYS A 1 69 ? -6.268 13.318 2.378 1.00 96.12 69 LYS A C 1
ATOM 523 O O . LYS A 1 69 ? -5.889 12.221 2.781 1.00 96.12 69 LYS A O 1
ATOM 528 N N . VAL A 1 70 ? -6.388 13.644 1.091 1.00 96.38 70 VAL A N 1
ATOM 529 C CA . VAL A 1 70 ? -5.995 12.785 -0.038 1.00 96.38 70 VAL A CA 1
ATOM 530 C C . VAL A 1 70 ? -4.599 12.199 0.200 1.00 96.38 70 VAL A C 1
ATOM 532 O O . VAL A 1 70 ? -3.686 12.912 0.625 1.00 96.38 70 VAL A O 1
ATOM 535 N N . GLY A 1 71 ? -4.440 10.898 -0.036 1.00 95.19 71 GLY A N 1
ATOM 536 C CA . GLY A 1 71 ? -3.167 10.197 0.129 1.00 95.19 71 GLY A CA 1
ATOM 537 C C . GLY A 1 71 ? -2.721 10.010 1.582 1.00 95.19 71 GLY A C 1
ATOM 538 O O . GLY A 1 71 ? -1.622 9.527 1.823 1.00 95.19 71 GLY A O 1
ATOM 539 N N . ALA A 1 72 ? -3.533 10.362 2.583 1.00 96.50 72 ALA A N 1
ATOM 540 C CA . ALA A 1 72 ? -3.255 9.927 3.948 1.00 96.50 72 ALA A CA 1
ATOM 541 C C . ALA A 1 72 ? -3.382 8.400 4.041 1.00 96.50 72 ALA A C 1
ATOM 543 O O . ALA A 1 72 ? -4.361 7.843 3.550 1.00 96.50 72 ALA A O 1
ATOM 544 N N . ILE A 1 73 ? -2.422 7.747 4.700 1.00 94.81 73 ILE A N 1
ATOM 545 C CA . ILE A 1 73 ? -2.509 6.341 5.112 1.00 94.81 73 ILE A CA 1
ATOM 546 C C . ILE A 1 73 ? -2.796 6.289 6.606 1.00 94.81 73 ILE A C 1
ATOM 548 O O . ILE A 1 73 ? -2.232 7.060 7.382 1.00 94.81 73 ILE A O 1
ATOM 552 N N . ASP A 1 74 ? -3.642 5.347 6.996 1.00 94.56 74 ASP A N 1
ATOM 553 C CA . ASP A 1 74 ? -3.976 5.066 8.382 1.00 94.56 74 ASP A CA 1
ATOM 554 C C . ASP A 1 74 ? -4.096 3.552 8.615 1.00 94.56 74 ASP A C 1
ATOM 556 O O . ASP A 1 74 ? -4.350 2.783 7.683 1.00 94.56 74 ASP A O 1
ATOM 560 N N . TYR A 1 75 ? -3.909 3.123 9.862 1.00 92.44 75 TYR A N 1
ATOM 561 C CA . TYR A 1 75 ? -4.111 1.743 10.291 1.00 92.44 75 TYR A CA 1
ATOM 562 C C . TYR A 1 75 ? -5.167 1.697 11.390 1.00 92.44 75 TYR A C 1
ATOM 564 O O . TYR A 1 75 ? -4.935 2.136 12.515 1.00 92.44 75 TYR A O 1
ATOM 572 N N . ARG A 1 76 ? -6.333 1.130 11.076 1.00 91.19 76 ARG A N 1
ATOM 573 C CA . ARG A 1 76 ? -7.443 0.981 12.025 1.00 91.19 76 ARG A CA 1
ATOM 574 C C . ARG A 1 76 ? -8.211 -0.300 11.750 1.00 91.19 76 ARG A C 1
ATOM 576 O O . ARG A 1 76 ? -8.207 -0.794 10.628 1.00 91.19 76 ARG A O 1
ATOM 583 N N . SER A 1 77 ? -8.881 -0.837 12.768 1.00 88.75 77 SER A N 1
ATOM 584 C CA . SER A 1 77 ? -9.697 -2.056 12.636 1.00 88.75 77 SER A CA 1
ATOM 585 C C . SER A 1 77 ? -8.946 -3.215 11.956 1.00 88.75 77 SER A C 1
ATOM 587 O O . SER A 1 77 ? -9.499 -3.919 11.114 1.00 88.75 77 SER A O 1
ATOM 589 N N . ASN A 1 78 ? -7.667 -3.392 12.309 1.00 90.19 78 ASN A N 1
ATOM 590 C CA . ASN A 1 78 ? -6.775 -4.428 11.778 1.00 90.19 78 ASN A CA 1
ATOM 591 C C . ASN A 1 78 ? -6.605 -4.411 10.249 1.00 90.19 78 ASN A C 1
ATOM 593 O O . ASN A 1 78 ? -6.506 -5.462 9.602 1.00 90.19 78 ASN A O 1
ATOM 597 N N . THR A 1 79 ? -6.596 -3.214 9.659 1.00 91.38 79 THR A N 1
ATOM 598 C CA . THR A 1 79 ? -6.278 -3.019 8.248 1.00 91.38 79 THR A CA 1
ATOM 599 C C . THR A 1 79 ? -5.618 -1.670 7.975 1.00 91.38 79 THR A C 1
ATOM 601 O O . THR A 1 79 ? -5.891 -0.679 8.655 1.00 91.38 79 THR A O 1
ATOM 604 N N . PHE A 1 80 ? -4.767 -1.634 6.949 1.00 93.62 80 PHE A N 1
ATOM 605 C CA . PHE A 1 80 ? -4.324 -0.385 6.343 1.00 93.62 80 PHE A CA 1
ATOM 606 C C . PHE A 1 80 ? -5.402 0.160 5.413 1.00 93.62 80 PHE A C 1
ATOM 608 O O . PHE A 1 80 ? -6.049 -0.577 4.668 1.00 93.62 80 PHE A O 1
ATOM 615 N N . MET A 1 81 ? -5.571 1.473 5.432 1.00 94.81 81 MET A N 1
ATOM 616 C CA . MET A 1 81 ? -6.446 2.179 4.514 1.00 94.81 81 MET A CA 1
ATOM 617 C C . MET A 1 81 ? -5.814 3.486 4.061 1.00 94.81 81 MET A C 1
ATOM 619 O O . MET A 1 81 ? -5.017 4.077 4.788 1.00 94.81 81 MET A O 1
ATOM 623 N N . TYR A 1 82 ? -6.163 3.931 2.857 1.00 95.25 82 TYR A N 1
ATOM 624 C CA . TYR A 1 82 ? -5.749 5.229 2.335 1.00 95.25 82 TYR A CA 1
ATOM 625 C C . TYR A 1 82 ? -6.955 6.102 2.007 1.00 95.25 82 TYR A C 1
ATOM 627 O O . TYR A 1 82 ? -8.040 5.592 1.761 1.00 95.25 82 TYR A O 1
ATOM 635 N N . CYS A 1 83 ? -6.783 7.416 2.014 1.00 96.81 83 CYS A N 1
ATOM 636 C CA . CYS A 1 83 ? -7.822 8.350 1.600 1.00 96.81 83 CYS A CA 1
ATOM 637 C C . CYS A 1 83 ? -7.728 8.630 0.095 1.00 96.81 83 CYS A C 1
ATOM 639 O O . CYS A 1 83 ? -6.700 9.137 -0.360 1.00 96.81 83 CYS A O 1
ATOM 641 N N . ASP A 1 84 ? -8.791 8.354 -0.663 1.00 95.06 84 ASP A N 1
ATOM 642 C CA . ASP A 1 84 ? -8.881 8.697 -2.096 1.00 95.06 84 ASP A CA 1
ATOM 643 C C . ASP A 1 84 ? -9.331 10.152 -2.347 1.00 95.06 84 ASP A C 1
ATOM 645 O O . ASP A 1 84 ? -9.436 10.600 -3.486 1.00 95.06 84 ASP A O 1
ATOM 649 N N . GLY A 1 85 ? -9.590 10.904 -1.275 1.00 94.81 85 GLY A N 1
ATOM 650 C CA . GLY A 1 85 ? -10.124 12.266 -1.321 1.00 94.81 85 GLY A CA 1
ATOM 651 C C . GLY A 1 85 ? -11.607 12.382 -1.002 1.00 94.81 85 GLY A C 1
ATOM 652 O O . GLY A 1 85 ? -12.079 13.496 -0.788 1.00 94.81 85 GLY A O 1
ATOM 653 N N . LEU A 1 86 ? -12.319 11.259 -0.916 1.00 95.19 86 LEU A N 1
ATOM 654 C CA . LEU A 1 86 ? -13.710 11.202 -0.487 1.00 95.19 86 LEU A CA 1
ATOM 655 C C . LEU A 1 86 ? -13.896 10.187 0.645 1.00 95.19 86 LEU A C 1
ATOM 657 O O . LEU A 1 86 ? -14.416 10.529 1.709 1.00 95.19 86 LEU A O 1
ATOM 661 N N . LEU A 1 87 ? -13.451 8.950 0.432 1.00 96.69 87 LEU A N 1
ATOM 662 C CA . LEU A 1 87 ? -13.615 7.827 1.344 1.00 96.69 87 LEU A CA 1
ATOM 663 C C . LEU A 1 87 ? -12.268 7.217 1.727 1.00 96.69 87 LEU A C 1
ATOM 665 O O . LEU A 1 87 ? -11.276 7.247 0.997 1.00 96.69 87 LEU A O 1
ATOM 669 N N . TRP A 1 88 ? -12.242 6.608 2.909 1.00 96.75 88 TRP A N 1
ATOM 670 C CA . TRP A 1 88 ? -11.171 5.683 3.246 1.00 96.75 88 TRP A CA 1
ATOM 671 C C . TRP A 1 88 ? -11.327 4.394 2.438 1.00 96.75 88 TRP A C 1
ATOM 673 O O . TRP A 1 88 ? -12.402 3.794 2.423 1.00 96.75 88 TRP A O 1
ATOM 683 N N . MET A 1 89 ? -10.235 3.954 1.826 1.00 95.06 89 MET A N 1
ATOM 684 C CA . MET A 1 89 ? -10.119 2.791 0.957 1.00 95.06 89 MET A CA 1
ATOM 685 C C . MET A 1 89 ? -9.292 1.717 1.660 1.00 95.06 89 MET A C 1
ATOM 687 O O . MET A 1 89 ? -8.124 1.928 1.976 1.00 95.06 89 MET A O 1
ATOM 691 N N . ASN A 1 90 ? -9.895 0.566 1.929 1.00 94.50 90 ASN A N 1
ATOM 692 C CA . ASN A 1 90 ? -9.289 -0.550 2.643 1.00 94.50 90 ASN A CA 1
ATOM 693 C C . ASN A 1 90 ? -8.328 -1.331 1.736 1.00 94.50 90 ASN A C 1
ATOM 695 O O . ASN A 1 90 ? -8.735 -1.822 0.687 1.00 94.50 90 ASN A O 1
ATOM 699 N N . LEU A 1 91 ? -7.076 -1.480 2.168 1.00 93.69 91 LEU A N 1
ATOM 700 C CA . LEU A 1 91 ? -6.012 -2.176 1.441 1.00 93.69 91 LEU A CA 1
ATOM 701 C C . LEU A 1 91 ? -5.897 -3.664 1.798 1.00 93.69 91 LEU A C 1
ATOM 703 O O . LEU A 1 91 ? -4.966 -4.312 1.330 1.00 93.69 91 LEU A O 1
ATOM 707 N N . LYS A 1 92 ? -6.791 -4.233 2.614 1.00 92.69 92 LYS A N 1
ATOM 708 C CA . LYS A 1 92 ? -6.758 -5.662 2.963 1.00 92.69 92 LYS A CA 1
ATOM 709 C C . LYS A 1 92 ? -7.066 -6.517 1.738 1.00 92.69 92 LYS A C 1
ATOM 711 O O . LYS A 1 92 ? -8.204 -6.559 1.277 1.00 92.69 92 LYS A O 1
ATOM 716 N N . GLY A 1 93 ? -6.041 -7.183 1.220 1.00 90.62 93 GLY A N 1
ATOM 717 C CA . GLY A 1 93 ? -6.153 -8.162 0.149 1.00 90.62 93 GLY A CA 1
ATOM 718 C C . GLY A 1 93 ? -6.365 -9.579 0.679 1.00 90.62 93 GLY A C 1
ATOM 719 O O . GLY A 1 93 ? -6.981 -9.795 1.724 1.00 90.62 93 GLY A O 1
ATOM 720 N N . ALA A 1 94 ? -5.849 -10.557 -0.062 1.00 89.56 94 ALA A N 1
ATOM 721 C CA . ALA A 1 94 ? -5.889 -11.961 0.327 1.00 89.56 94 ALA A CA 1
ATOM 722 C C . ALA A 1 94 ? -4.881 -12.276 1.445 1.00 89.56 94 ALA A C 1
ATOM 724 O O . ALA A 1 94 ? -3.868 -11.588 1.602 1.00 89.56 94 ALA A O 1
ATOM 725 N N . ILE A 1 95 ? -5.152 -13.348 2.194 1.00 90.69 95 ILE A N 1
ATOM 726 C CA . ILE A 1 95 ? -4.185 -13.932 3.129 1.00 90.69 95 ILE A CA 1
ATOM 727 C C . ILE A 1 95 ? -2.974 -14.429 2.334 1.00 90.69 95 ILE A C 1
ATOM 729 O O . ILE A 1 95 ? -3.129 -15.049 1.281 1.00 90.69 95 ILE A O 1
ATOM 733 N N . VAL A 1 96 ? -1.782 -14.160 2.853 1.00 88.44 96 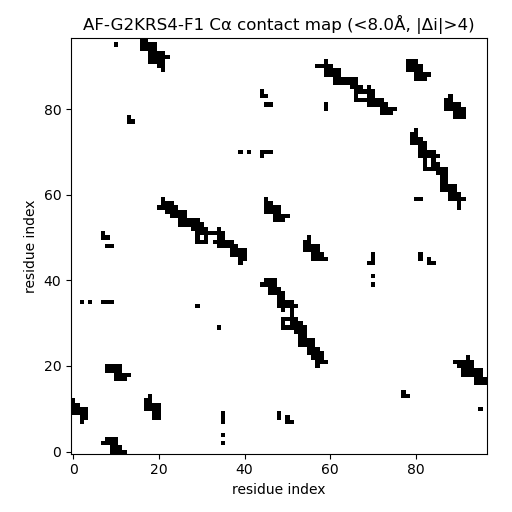VAL A N 1
ATOM 734 C CA . VAL A 1 96 ? -0.500 -14.615 2.307 1.00 88.44 96 VAL A CA 1
ATOM 735 C C . VAL A 1 96 ? 0.276 -15.321 3.421 1.00 88.44 96 VAL A C 1
ATOM 737 O O . VAL A 1 96 ? 0.171 -14.932 4.581 1.00 88.44 96 VAL A O 1
ATOM 740 N N . SER A 1 97 ? 0.966 -16.414 3.093 1.00 68.75 97 SER A N 1
ATOM 741 C CA . SER A 1 97 ? 1.654 -17.302 4.048 1.00 68.75 97 SER A CA 1
ATOM 742 C C . SER A 1 97 ? 3.155 -17.059 4.085 1.00 68.75 97 SER A C 1
ATOM 744 O O . SER A 1 97 ? 3.740 -17.069 2.976 1.00 68.75 97 SER A O 1
#

pLDDT: mean 91.72, std 4.6, range [68.75, 96.81]

Nearest PDB structures (foldseek):
  1kfw-assembly1_A  TM=5.434E-01  e=1.671E+00  Arthrobacter sp. TAD20
  3r8x-assembly1_A  TM=6.000E-01  e=6.813E+00  Yersinia pestis
  8vxc-assembly1_A  TM=1.794E-01  e=1.176E+00  Escherichia coli

Foldseek 3Di:
DFQDLVVQFDWDDLPDFIFTFAFFDFDDFDALVQRQPWDADLVQLFIWGHSSTTTTTRFFAFDPAFDQDRQDWDADPSFIWGHSRGTTGTGGYDTDD

Secondary structure (DSSP, 8-state):
-EEETTTTEEEEE-SSSEEEE--EEEEEE--GGGTT-EEEETTTTEEEEE-SSEEEEE-PEEEEEE-SSTT-EEEETTEEEEE-SSEEEE-EEEEE-